Protein AF-A7F224-F1 (afdb_monomer)

Sequence (110 aa):
MTVVEAVKSAIGLSGAPSTTATREQMSEARLPIAYRDGCAGLLIPLNRCRQEEYYLPWKCEQERHSYEKCQYEEFKKRVAKMDELREAKVLALHYIALHWLSSTLLYLAS

Mean predicted aligned error: 8.97 Å

Nearest PDB structures (foldseek):
  8bpx-assembly1_o  TM=9.297E-01  e=6.696E-07  Arabidopsis thaliana
  8bq6-assembly1_o  TM=9.271E-01  e=2.318E-06  Arabidopsis thaliana
  6yj4-assembly1_o  TM=9.072E-01  e=2.034E-06  Yarrowia lipolytica
  8e73-assembly1_B7  TM=8.655E-01  e=4.757E-06  Vigna radiata
  7o71-assembly1_8  TM=9.604E-01  e=2.283E-05  Yarrowia lipolytica

Organism: Sclerotinia sclerotiorum (strain ATCC 18683 / 1980 / Ss-1) (NCBI:txid665079)

Solvent-accessible surface area (backbone atoms only — not comparable to full-atom values): 6279 Å² total; per-residue (Å²): 134,56,71,67,57,55,49,29,50,74,72,70,62,48,94,60,93,41,43,54,52,54,74,66,58,40,56,76,70,64,58,56,80,92,57,73,48,74,40,30,33,35,46,55,59,35,54,50,45,34,62,78,53,73,60,44,86,89,52,62,54,68,41,46,52,53,34,51,50,44,50,52,54,53,47,52,54,51,50,56,51,51,50,55,52,51,54,52,48,51,53,51,53,50,51,52,52,52,52,52,50,52,53,50,53,57,60,75,74,105

pLDDT: mean 89.71, std 12.78, range [45.5, 98.12]

Structure (mmCIF, N/CA/C/O backbone):
data_AF-A7F224-F1
#
_entry.id   AF-A7F224-F1
#
loop_
_atom_site.group_PDB
_atom_site.id
_atom_site.type_symbol
_atom_site.label_atom_id
_atom_site.label_alt_id
_atom_site.label_comp_id
_atom_site.label_asym_id
_atom_site.label_entity_id
_atom_site.label_seq_id
_atom_site.pdbx_PDB_ins_code
_atom_site.Cartn_x
_atom_site.Cartn_y
_atom_site.Cartn_z
_atom_site.occupancy
_atom_site.B_iso_or_equiv
_atom_site.auth_seq_id
_atom_site.auth_comp_id
_atom_site.auth_asym_id
_atom_site.auth_atom_id
_atom_site.pdbx_PDB_model_num
ATOM 1 N N . MET A 1 1 ? 11.421 15.345 24.816 1.00 53.16 1 MET A N 1
ATOM 2 C CA . MET A 1 1 ? 11.261 14.018 24.183 1.00 53.16 1 MET A CA 1
ATOM 3 C C . MET A 1 1 ? 11.907 13.008 25.113 1.00 53.16 1 MET A C 1
ATOM 5 O O . MET A 1 1 ? 13.111 13.090 25.319 1.00 53.16 1 MET A O 1
ATOM 9 N N . THR A 1 2 ? 11.125 12.168 25.788 1.00 75.50 2 THR A N 1
ATOM 10 C CA . THR A 1 2 ? 11.680 11.166 26.710 1.00 75.50 2 THR A CA 1
ATOM 11 C C . THR A 1 2 ? 12.318 10.033 25.905 1.00 75.50 2 THR A C 1
ATOM 13 O O . THR A 1 2 ? 11.895 9.745 24.786 1.00 75.50 2 THR A O 1
ATOM 16 N N . VAL A 1 3 ? 13.335 9.375 26.466 1.00 78.94 3 VAL A N 1
ATOM 17 C CA . VAL A 1 3 ? 14.017 8.226 25.834 1.00 78.94 3 VAL A CA 1
ATOM 18 C C . VAL A 1 3 ? 13.016 7.132 25.432 1.00 78.94 3 VAL A C 1
ATOM 20 O O . VAL A 1 3 ? 13.183 6.479 24.409 1.00 78.94 3 VAL A O 1
ATOM 23 N N . VAL A 1 4 ? 11.917 7.005 26.179 1.00 76.81 4 VAL A N 1
ATOM 24 C CA . VAL A 1 4 ? 10.816 6.076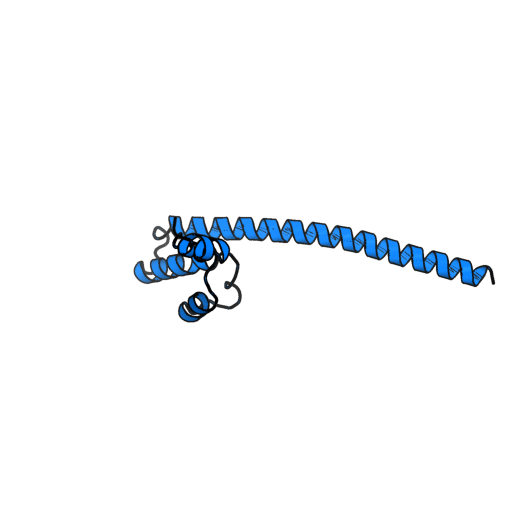 25.893 1.00 76.81 4 VAL A CA 1
ATOM 25 C C . VAL A 1 4 ? 10.108 6.396 24.571 1.00 76.81 4 VAL A C 1
ATOM 27 O O . VAL A 1 4 ? 9.820 5.479 23.808 1.00 76.81 4 VAL A O 1
ATOM 30 N N . GLU A 1 5 ? 9.885 7.673 24.249 1.00 71.50 5 GLU A N 1
ATOM 31 C CA . GLU A 1 5 ? 9.274 8.084 22.974 1.00 71.50 5 GLU A CA 1
ATOM 32 C C . GLU A 1 5 ? 10.237 7.907 21.787 1.00 71.50 5 GLU A C 1
ATOM 34 O O . GLU A 1 5 ? 9.815 7.536 20.693 1.00 71.50 5 GLU A O 1
ATOM 39 N N . ALA A 1 6 ? 11.546 8.082 22.004 1.00 72.06 6 ALA A N 1
ATOM 40 C CA . ALA A 1 6 ? 12.561 7.801 20.986 1.00 72.06 6 ALA A CA 1
ATOM 41 C C . ALA A 1 6 ? 12.660 6.298 20.675 1.00 72.06 6 ALA A C 1
ATOM 43 O O . ALA A 1 6 ? 12.732 5.915 19.510 1.00 72.06 6 ALA A O 1
ATOM 44 N N . VAL A 1 7 ? 12.592 5.448 21.705 1.00 77.31 7 VAL A N 1
ATOM 45 C CA . VAL A 1 7 ? 12.543 3.990 21.544 1.00 77.31 7 VAL A CA 1
ATOM 46 C C . VAL A 1 7 ? 11.242 3.585 20.851 1.00 77.31 7 VAL A C 1
ATOM 48 O O . VAL A 1 7 ? 11.305 2.878 19.854 1.00 77.31 7 VAL A O 1
ATOM 51 N N . LYS A 1 8 ? 10.080 4.118 21.258 1.00 73.12 8 LYS A N 1
ATOM 52 C CA . LYS A 1 8 ? 8.797 3.913 20.555 1.00 73.12 8 LYS A CA 1
ATOM 53 C C . LYS A 1 8 ? 8.876 4.257 19.070 1.00 73.12 8 LYS A C 1
ATOM 55 O O . LYS A 1 8 ? 8.424 3.473 18.246 1.00 73.12 8 LYS A O 1
ATOM 60 N N . SER A 1 9 ? 9.480 5.394 18.731 1.00 63.47 9 SER A N 1
ATOM 61 C CA . SER A 1 9 ? 9.682 5.813 17.342 1.00 63.47 9 SER A CA 1
ATOM 62 C C . SER A 1 9 ? 10.630 4.872 16.583 1.00 63.47 9 SER A C 1
ATOM 64 O O . SER A 1 9 ? 10.334 4.474 15.459 1.00 63.47 9 SER A O 1
ATOM 66 N N . ALA A 1 10 ? 11.725 4.435 17.216 1.00 63.47 10 ALA A N 1
ATOM 67 C CA . ALA A 1 10 ? 12.706 3.527 16.618 1.00 63.47 10 ALA A CA 1
ATOM 68 C C . ALA A 1 10 ? 12.169 2.103 16.377 1.00 63.47 10 ALA A C 1
ATOM 70 O O . ALA A 1 10 ? 12.575 1.473 15.404 1.00 63.47 10 ALA A O 1
ATOM 71 N N . ILE A 1 11 ? 11.242 1.605 17.211 1.00 68.31 11 ILE A N 1
ATOM 72 C CA . ILE A 1 11 ? 10.529 0.334 16.968 1.00 68.31 11 ILE A CA 1
ATOM 73 C C . ILE A 1 11 ? 9.197 0.513 16.211 1.00 68.31 11 ILE A C 1
ATOM 75 O O . ILE A 1 11 ? 8.400 -0.419 16.141 1.00 68.31 11 ILE A O 1
ATOM 79 N N . GLY A 1 12 ? 8.949 1.686 15.612 1.00 55.94 12 GLY A N 1
ATOM 80 C CA . GLY A 1 12 ? 7.782 1.927 14.748 1.00 55.94 12 GLY A CA 1
ATOM 81 C C . GLY A 1 12 ? 6.433 1.971 15.478 1.00 55.94 12 GLY A C 1
ATOM 82 O O . GLY A 1 12 ? 5.383 1.819 14.860 1.00 55.94 12 GLY A O 1
ATOM 83 N N . LEU A 1 13 ? 6.454 2.184 16.793 1.00 59.44 13 LEU A N 1
ATOM 84 C CA . LEU A 1 13 ? 5.309 2.199 17.701 1.00 59.44 13 LEU A CA 1
ATOM 85 C C . LEU A 1 13 ? 4.919 3.646 18.077 1.00 59.44 13 LEU A C 1
ATOM 87 O O . LEU A 1 13 ? 4.630 3.951 19.237 1.00 59.44 13 LEU A O 1
ATOM 91 N N . SER A 1 14 ? 4.971 4.570 17.114 1.00 47.53 14 SER A N 1
ATOM 92 C CA . SER A 1 14 ? 4.479 5.940 17.282 1.00 47.53 14 SER A CA 1
ATOM 93 C C . SER A 1 14 ? 2.975 5.982 16.997 1.00 47.53 14 SER A C 1
ATOM 95 O O . SER A 1 14 ? 2.504 5.442 16.001 1.00 47.53 14 SER A O 1
ATOM 97 N N . GLY A 1 15 ? 2.199 6.618 17.881 1.00 48.75 15 GLY A N 1
ATOM 98 C CA . GLY A 1 15 ? 0.731 6.725 17.806 1.00 48.75 15 GLY A CA 1
ATOM 99 C C . GLY A 1 15 ? 0.185 7.589 16.658 1.00 48.75 15 GLY A C 1
ATOM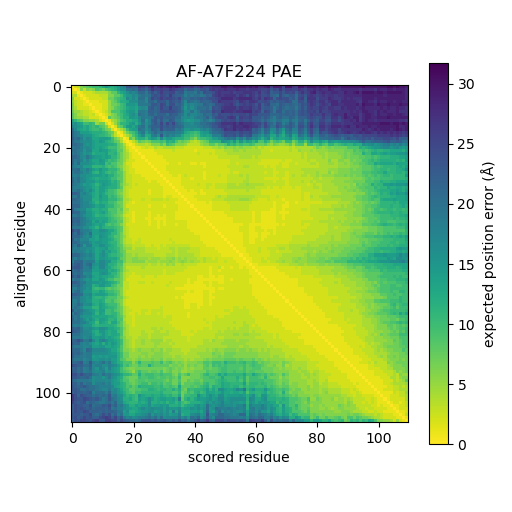 100 O O . GLY A 1 15 ? -0.928 8.097 16.756 1.00 48.75 15 GLY A O 1
ATOM 101 N N . ALA A 1 16 ? 0.961 7.784 15.591 1.00 45.50 16 ALA A N 1
ATOM 102 C CA . ALA A 1 16 ? 0.448 8.246 14.308 1.00 45.50 16 ALA A CA 1
ATOM 103 C C . ALA A 1 16 ? -0.340 7.099 13.640 1.00 45.50 16 ALA A C 1
ATOM 105 O O . ALA A 1 16 ? -0.122 5.937 13.995 1.00 45.50 16 ALA A O 1
ATOM 106 N N . PRO A 1 17 ? -1.231 7.369 12.666 1.00 53.44 17 PRO A N 1
ATOM 107 C CA . PRO A 1 17 ? -1.742 6.327 11.783 1.00 53.44 17 PRO A CA 1
ATOM 108 C C . PRO A 1 17 ? -0.564 5.730 11.004 1.00 53.44 17 PRO A C 1
ATOM 110 O O . PRO A 1 17 ? -0.184 6.196 9.932 1.00 53.44 17 PRO A O 1
ATOM 113 N N . SER A 1 18 ? 0.065 4.725 11.603 1.00 61.19 18 SER A N 1
ATOM 114 C CA . SER A 1 18 ? 1.077 3.908 10.967 1.00 61.19 18 SER A CA 1
ATOM 115 C C . SER A 1 18 ? 0.385 3.110 9.871 1.00 61.19 18 SER A C 1
ATOM 117 O O . SER A 1 18 ? -0.646 2.476 10.108 1.00 61.19 18 SER A O 1
ATOM 119 N N . THR A 1 19 ? 0.926 3.141 8.654 1.00 73.81 19 THR A N 1
ATOM 120 C CA . THR A 1 19 ? 0.400 2.317 7.555 1.00 73.81 19 THR A CA 1
ATOM 121 C C . THR A 1 19 ? 0.494 0.827 7.885 1.00 73.81 19 THR A C 1
ATOM 123 O O . THR A 1 19 ? -0.278 0.025 7.363 1.00 73.81 19 THR A O 1
ATOM 126 N N . THR A 1 20 ? 1.391 0.465 8.804 1.00 82.62 20 THR A N 1
ATOM 127 C CA . THR A 1 20 ? 1.636 -0.895 9.270 1.00 82.62 20 THR A CA 1
ATOM 128 C C . THR A 1 20 ? 0.951 -1.151 10.612 1.00 82.62 20 THR A C 1
ATOM 130 O O . THR A 1 20 ? 1.232 -0.472 11.598 1.00 82.62 20 THR A O 1
ATOM 133 N N . ALA A 1 21 ? 0.092 -2.169 10.663 1.00 90.06 21 ALA A N 1
ATOM 134 C CA . ALA A 1 21 ? -0.479 -2.689 11.905 1.00 90.06 21 ALA A CA 1
ATOM 135 C C . ALA A 1 21 ? 0.421 -3.779 12.509 1.00 90.06 21 ALA A C 1
ATOM 137 O O . ALA A 1 21 ? 1.124 -4.485 11.781 1.00 90.06 21 ALA A O 1
ATOM 138 N N . THR A 1 22 ? 0.365 -3.969 13.829 1.00 92.56 22 THR A N 1
ATOM 139 C CA . THR A 1 22 ? 1.019 -5.122 14.466 1.00 92.56 22 THR A CA 1
ATOM 140 C C . THR A 1 22 ? 0.315 -6.427 14.091 1.00 92.56 22 THR A C 1
ATOM 142 O O . THR A 1 22 ? -0.836 -6.449 13.638 1.00 92.56 22 THR A O 1
ATOM 145 N N . ARG A 1 23 ? 0.995 -7.560 14.292 1.00 91.00 23 ARG A N 1
ATOM 146 C CA . ARG A 1 23 ? 0.435 -8.877 13.961 1.00 91.00 23 ARG A CA 1
ATOM 147 C C . ARG A 1 23 ? -0.813 -9.191 14.786 1.00 91.00 23 ARG A C 1
ATOM 149 O O . ARG A 1 23 ? -1.768 -9.762 14.260 1.00 91.00 23 ARG A O 1
ATOM 156 N N . GLU A 1 24 ? -0.804 -8.788 16.049 1.00 93.56 24 GLU A N 1
ATOM 157 C CA . GLU A 1 24 ? -1.903 -8.943 16.996 1.00 93.56 24 GLU A CA 1
ATOM 158 C C . GLU A 1 24 ? -3.112 -8.119 16.539 1.00 93.56 24 GLU A C 1
ATOM 160 O O . GLU A 1 24 ? -4.201 -8.673 16.412 1.00 93.56 24 GLU A O 1
ATOM 165 N N . GLN A 1 25 ? -2.901 -6.852 16.156 1.00 92.75 25 GLN A N 1
ATOM 166 C CA . GLN A 1 25 ? -3.953 -5.972 15.631 1.00 92.75 25 GLN A CA 1
ATOM 167 C C . GLN A 1 25 ? -4.600 -6.531 14.355 1.00 92.75 25 GLN A C 1
ATOM 169 O O . GLN A 1 25 ? -5.822 -6.533 14.222 1.00 92.75 25 GLN A O 1
ATOM 174 N N . MET A 1 26 ? -3.801 -7.055 13.417 1.00 94.81 26 MET A N 1
ATOM 175 C CA . MET A 1 26 ? -4.327 -7.675 12.191 1.00 94.81 26 MET A CA 1
ATOM 176 C C . MET A 1 26 ? -5.121 -8.958 12.468 1.00 94.81 26 MET A C 1
ATOM 178 O O . MET A 1 26 ? -6.072 -9.271 11.746 1.00 94.81 26 MET A O 1
ATOM 182 N N . SER A 1 27 ? -4.723 -9.715 13.494 1.00 94.75 27 SER A N 1
ATOM 183 C CA . SER A 1 27 ? -5.426 -10.925 13.921 1.00 94.75 27 SER A CA 1
ATOM 184 C C . SER A 1 27 ? -6.754 -10.594 14.600 1.00 94.75 27 SER A C 1
ATOM 186 O O . SER A 1 27 ? -7.771 -11.204 14.275 1.00 94.75 27 SER A O 1
ATOM 188 N N . GLU A 1 28 ? -6.758 -9.608 15.497 1.00 96.00 28 GLU A N 1
ATOM 189 C CA . GLU A 1 28 ? -7.952 -9.122 16.193 1.00 96.00 28 GLU A CA 1
ATOM 190 C C . GLU A 1 28 ? -8.977 -8.537 15.213 1.00 96.00 28 GLU A C 1
ATOM 192 O O . GLU A 1 28 ? -10.160 -8.867 15.279 1.00 96.00 28 GLU A O 1
ATOM 197 N N . ALA A 1 29 ? -8.510 -7.776 14.217 1.00 95.44 29 ALA A N 1
ATOM 198 C CA . ALA A 1 29 ? -9.335 -7.253 13.128 1.00 95.44 29 ALA A CA 1
ATOM 199 C C . ALA A 1 29 ? -9.769 -8.320 12.101 1.00 95.44 29 ALA A C 1
ATOM 201 O O . ALA A 1 29 ? -10.438 -7.993 11.121 1.00 95.44 29 ALA A O 1
ATOM 202 N N . ARG A 1 30 ? -9.386 -9.591 12.301 1.00 95.50 30 ARG A N 1
ATOM 203 C CA . ARG A 1 30 ? -9.729 -10.737 11.441 1.00 95.50 30 ARG A CA 1
ATOM 204 C C . ARG A 1 30 ? -9.413 -10.499 9.959 1.00 95.50 30 ARG A C 1
ATOM 206 O O . ARG A 1 30 ? -10.159 -10.932 9.082 1.00 95.50 30 ARG A O 1
ATOM 213 N N . LEU A 1 31 ? -8.291 -9.838 9.663 1.00 95.50 31 LEU A N 1
ATOM 214 C CA . LEU A 1 31 ? -7.890 -9.596 8.277 1.00 95.50 31 LEU A CA 1
ATOM 215 C C . LEU A 1 31 ? -7.524 -10.921 7.576 1.00 95.50 31 LEU A C 1
ATOM 217 O O . LEU A 1 31 ? -6.742 -11.707 8.138 1.00 95.50 31 LEU A O 1
ATOM 221 N N . PRO A 1 32 ? -8.018 -11.179 6.349 1.00 95.06 32 PRO A N 1
ATOM 222 C CA . PRO A 1 32 ? -7.556 -12.298 5.531 1.00 95.06 32 PRO A CA 1
ATOM 223 C C . PRO A 1 32 ? -6.060 -12.184 5.234 1.00 95.06 32 PRO A C 1
ATOM 225 O O . PRO A 1 32 ? -5.528 -11.080 5.133 1.00 95.06 32 PRO A O 1
ATOM 228 N N . ILE A 1 33 ? -5.381 -13.320 5.052 1.00 93.38 33 ILE A N 1
ATOM 229 C CA . ILE A 1 33 ? -3.917 -13.368 4.890 1.00 93.38 33 ILE A CA 1
ATOM 230 C C . ILE A 1 33 ? -3.404 -12.488 3.742 1.00 93.38 33 ILE A C 1
ATOM 232 O O . ILE A 1 33 ? -2.360 -11.860 3.874 1.00 93.38 33 ILE A O 1
ATOM 236 N N . ALA A 1 34 ? -4.176 -12.380 2.658 1.00 93.56 34 ALA A N 1
ATOM 237 C CA . ALA A 1 34 ? -3.828 -11.586 1.484 1.00 93.56 34 ALA A CA 1
ATOM 238 C C . ALA A 1 34 ? -3.734 -10.074 1.759 1.00 93.56 34 ALA A C 1
ATOM 240 O O . ALA A 1 34 ? -3.069 -9.371 1.011 1.00 93.56 34 ALA A O 1
ATOM 241 N N . TYR A 1 35 ? -4.377 -9.584 2.823 1.00 94.75 35 TYR A N 1
ATOM 242 C CA . TYR A 1 35 ? -4.427 -8.162 3.175 1.00 94.75 35 TYR A CA 1
ATOM 243 C C . TYR A 1 35 ? -3.603 -7.820 4.422 1.00 94.75 35 TYR A C 1
ATOM 245 O O . TYR A 1 35 ? -3.760 -6.747 5.002 1.00 94.75 35 TYR A O 1
ATOM 253 N N . ARG A 1 36 ? -2.744 -8.741 4.871 1.00 94.19 36 ARG A N 1
ATOM 254 C CA . ARG A 1 36 ? -1.797 -8.517 5.974 1.00 94.19 36 ARG A CA 1
ATOM 255 C C . ARG A 1 36 ? -0.474 -7.963 5.443 1.00 94.19 36 ARG A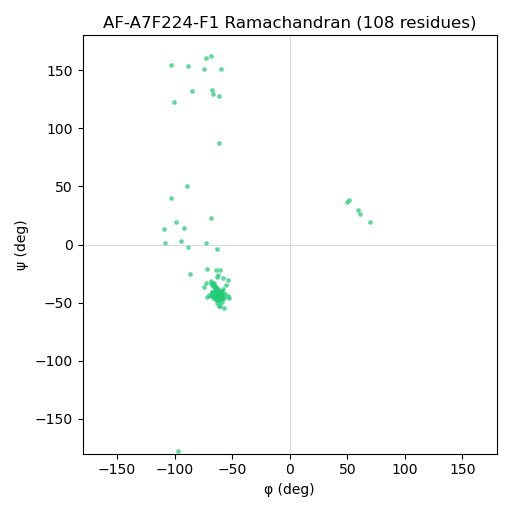 C 1
ATOM 257 O O . ARG A 1 36 ? 0.590 -8.516 5.704 1.00 94.19 36 ARG A O 1
ATOM 264 N N . ASP A 1 37 ? -0.573 -6.919 4.630 1.00 93.31 37 ASP A N 1
ATOM 265 C CA . ASP A 1 37 ? 0.545 -6.239 3.981 1.00 93.31 37 ASP A CA 1
ATOM 266 C C . ASP A 1 37 ? 0.988 -4.992 4.767 1.00 93.31 37 ASP A C 1
ATOM 268 O O . ASP A 1 37 ? 0.457 -4.669 5.834 1.00 93.31 37 ASP A O 1
ATOM 272 N N . GLY A 1 38 ? 1.973 -4.265 4.232 1.00 92.50 38 GLY A N 1
ATOM 273 C CA . GLY A 1 38 ? 2.471 -3.022 4.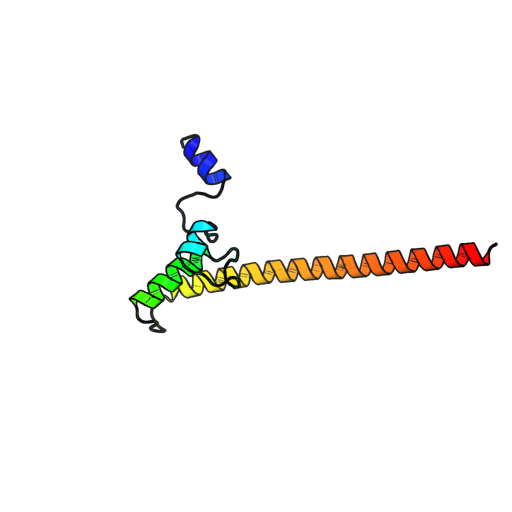828 1.00 92.50 38 GLY A CA 1
ATOM 274 C C . GLY A 1 38 ? 1.444 -1.878 4.900 1.00 92.50 38 GLY A C 1
ATOM 275 O O . GLY A 1 38 ? 1.764 -0.829 5.456 1.00 92.50 38 GLY A O 1
ATOM 276 N N . CYS A 1 39 ? 0.236 -2.073 4.356 1.00 95.94 39 CYS A N 1
ATOM 277 C CA . CYS A 1 39 ? -0.872 -1.117 4.348 1.00 95.94 39 CYS A CA 1
ATOM 278 C C . CYS A 1 39 ? -2.024 -1.524 5.286 1.00 95.94 39 CYS A C 1
ATOM 280 O O . CYS A 1 39 ? -3.035 -0.817 5.365 1.00 95.94 39 CYS A O 1
ATOM 282 N N . ALA A 1 40 ? -1.899 -2.642 6.010 1.00 95.81 40 ALA A N 1
ATOM 283 C CA . ALA A 1 40 ? -2.950 -3.177 6.872 1.00 95.81 40 ALA A CA 1
ATOM 2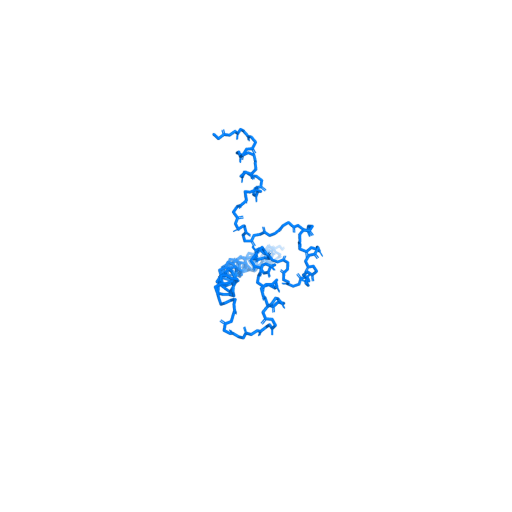84 C C . ALA A 1 40 ? -3.419 -2.195 7.965 1.00 95.81 40 ALA A C 1
ATOM 286 O O . ALA A 1 40 ? -4.588 -2.220 8.350 1.00 95.81 40 ALA A O 1
ATOM 287 N N . GLY A 1 41 ? -2.549 -1.288 8.422 1.00 94.19 41 GLY A N 1
ATOM 288 C CA . GLY A 1 41 ? -2.890 -0.236 9.386 1.00 94.19 41 GLY A CA 1
ATOM 289 C C . GLY A 1 41 ? -3.928 0.760 8.868 1.00 94.19 41 GLY A C 1
ATOM 290 O O . GLY A 1 41 ? -4.715 1.273 9.656 1.00 94.19 41 GLY A O 1
ATOM 291 N N . LEU A 1 42 ? -4.006 0.969 7.549 1.00 95.88 42 LEU A N 1
ATOM 292 C CA . LEU A 1 42 ? -5.048 1.786 6.913 1.00 95.88 42 LEU A CA 1
ATOM 293 C C . LEU A 1 42 ? -6.318 0.979 6.604 1.00 95.88 42 LEU A C 1
ATOM 295 O O . LEU A 1 42 ? -7.412 1.536 6.537 1.00 95.88 42 LEU A O 1
ATOM 299 N N . LEU A 1 43 ? -6.196 -0.339 6.437 1.00 96.19 43 LEU A N 1
ATOM 300 C CA . LEU A 1 43 ? -7.334 -1.203 6.128 1.00 96.19 43 LEU A CA 1
ATOM 301 C C . LEU A 1 43 ? -8.248 -1.436 7.337 1.00 96.19 43 LEU A C 1
ATOM 303 O O . LEU A 1 43 ? -9.465 -1.505 7.180 1.00 96.19 43 LEU A O 1
ATOM 307 N N . ILE A 1 44 ? -7.681 -1.553 8.541 1.00 96.44 44 ILE A N 1
ATOM 308 C CA . ILE A 1 44 ? -8.451 -1.727 9.783 1.00 96.44 44 ILE A CA 1
ATOM 309 C C . ILE A 1 44 ? -9.459 -0.576 9.998 1.00 96.44 44 ILE A C 1
ATOM 311 O O . ILE A 1 44 ? -10.650 -0.873 10.136 1.00 96.44 44 ILE A O 1
ATOM 315 N N . PRO A 1 45 ? -9.061 0.716 9.993 1.00 95.56 45 PRO A N 1
ATOM 316 C CA . PRO A 1 45 ? -10.007 1.821 10.147 1.00 95.56 45 PRO A CA 1
ATOM 317 C C . PRO A 1 45 ? -10.990 1.922 8.974 1.00 95.56 45 PRO A C 1
ATOM 319 O O . PRO A 1 45 ? -12.170 2.177 9.202 1.00 95.56 45 PRO A O 1
ATOM 322 N N . LEU A 1 46 ? -10.559 1.630 7.740 1.00 96.50 46 LEU A N 1
ATOM 323 C CA . LEU A 1 46 ? -11.458 1.577 6.583 1.00 96.50 46 LEU A CA 1
ATOM 324 C C . LEU A 1 46 ? -12.560 0.518 6.754 1.00 96.50 46 LEU A C 1
ATOM 326 O O . LEU A 1 46 ? -13.727 0.784 6.475 1.00 96.50 46 LEU A O 1
ATOM 330 N N . ASN A 1 47 ? -12.212 -0.682 7.222 1.00 96.69 47 ASN A N 1
ATOM 331 C CA . ASN A 1 47 ? -13.185 -1.750 7.449 1.00 96.69 47 ASN A CA 1
ATOM 332 C C . ASN A 1 47 ? -14.143 -1.422 8.596 1.00 96.69 47 ASN A C 1
ATOM 334 O O . ASN A 1 47 ? -15.321 -1.756 8.495 1.00 96.69 47 ASN A O 1
ATOM 338 N N . ARG A 1 48 ? -13.666 -0.736 9.643 1.00 96.12 48 ARG A N 1
ATOM 339 C CA . ARG A 1 48 ? -14.533 -0.216 10.706 1.00 96.12 48 ARG A CA 1
ATOM 340 C C . ARG A 1 48 ? -15.547 0.784 10.143 1.00 96.12 48 ARG A C 1
ATOM 342 O O . ARG A 1 48 ? -16.742 0.562 10.296 1.00 96.12 48 ARG A O 1
ATOM 349 N N . CYS A 1 49 ? -15.082 1.799 9.412 1.00 97.38 49 CYS A N 1
ATOM 350 C CA . CYS A 1 49 ? -15.956 2.803 8.800 1.00 97.38 49 CYS A CA 1
ATOM 351 C C . CYS A 1 49 ? -16.993 2.163 7.858 1.00 97.38 49 CYS A C 1
ATOM 353 O O . CYS A 1 49 ? -18.176 2.481 7.919 1.00 97.38 49 CYS A O 1
ATOM 355 N N . ARG A 1 50 ? -16.583 1.185 7.036 1.00 97.44 50 ARG A N 1
ATOM 356 C CA . ARG A 1 50 ? -17.499 0.442 6.154 1.00 97.44 50 ARG A CA 1
ATOM 357 C C . ARG A 1 50 ? -18.599 -0.293 6.918 1.00 97.44 50 ARG A C 1
ATOM 359 O O . ARG A 1 50 ? -19.728 -0.316 6.447 1.00 97.44 50 ARG A O 1
ATOM 366 N N . GLN A 1 51 ? -18.286 -0.900 8.060 1.00 97.06 51 GLN A N 1
ATOM 367 C CA . GLN A 1 51 ? -19.291 -1.582 8.878 1.00 97.06 51 GLN A CA 1
ATOM 368 C C . GLN A 1 51 ? -20.248 -0.589 9.545 1.00 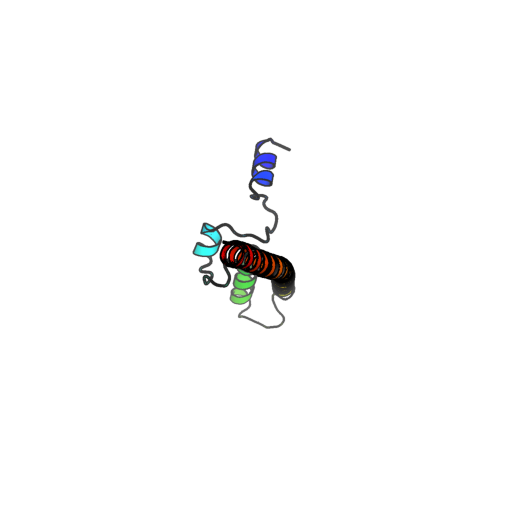97.06 51 GLN A C 1
ATOM 370 O O . GLN A 1 51 ? -21.454 -0.811 9.518 1.00 97.06 51 GLN A O 1
ATOM 375 N N . GLU A 1 52 ? -19.721 0.507 10.097 1.00 97.62 52 GLU A N 1
ATOM 376 C CA . GLU A 1 52 ? -20.510 1.558 10.758 1.00 97.62 52 GLU A CA 1
ATOM 377 C C . GLU A 1 52 ? -21.466 2.266 9.785 1.00 97.62 52 GLU A C 1
ATOM 379 O O . GLU A 1 52 ? -22.614 2.542 10.125 1.00 97.62 52 GLU A O 1
ATOM 384 N N . GLU A 1 53 ? -21.018 2.505 8.553 1.00 97.62 53 GLU A N 1
ATOM 385 C CA . GLU A 1 53 ? -21.769 3.209 7.509 1.00 97.62 53 GLU A CA 1
ATOM 386 C C . GLU A 1 53 ? -22.454 2.246 6.523 1.00 97.62 53 GLU A C 1
ATOM 388 O O . GLU A 1 53 ? -22.780 2.642 5.407 1.00 97.62 53 GLU A O 1
ATOM 393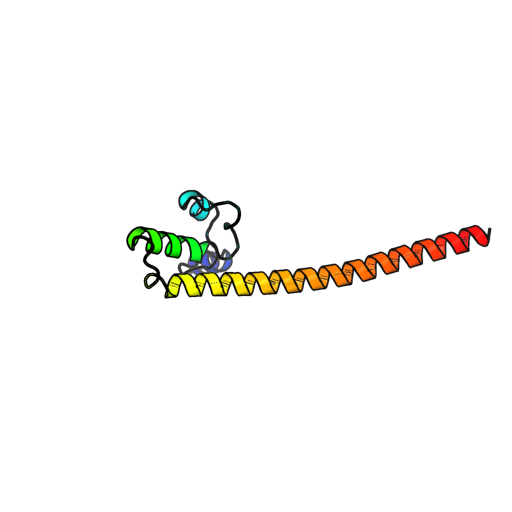 N N . TYR A 1 54 ? -22.646 0.971 6.886 1.00 96.62 54 TYR A N 1
ATOM 394 C CA . TYR A 1 54 ? -23.331 -0.040 6.061 1.00 96.62 54 TYR A CA 1
ATOM 395 C C . TYR A 1 54 ? -22.834 -0.121 4.602 1.00 96.62 54 TYR A C 1
ATOM 397 O O . TYR A 1 54 ? -23.605 -0.373 3.677 1.00 96.62 54 TYR A O 1
ATOM 405 N N . TYR A 1 55 ? -21.530 0.069 4.392 1.00 95.56 55 TYR A N 1
ATOM 406 C CA . TYR A 1 55 ? -20.850 -0.008 3.096 1.00 95.56 55 TYR A CA 1
ATOM 407 C C . TYR A 1 55 ? -21.379 0.981 2.043 1.00 95.56 55 TYR A C 1
ATOM 409 O O . TYR A 1 55 ? -21.292 0.719 0.841 1.00 95.56 55 TYR A O 1
ATOM 417 N N . LEU A 1 56 ? -21.893 2.137 2.471 1.00 95.81 56 LEU A N 1
ATOM 418 C CA . LEU A 1 56 ? -22.343 3.178 1.550 1.00 95.81 56 LEU A CA 1
ATOM 419 C C . LEU A 1 56 ? -21.175 3.699 0.675 1.00 95.81 56 LEU A C 1
ATOM 421 O O . LEU A 1 56 ? -20.149 4.113 1.217 1.00 95.81 56 LEU A O 1
ATOM 425 N N . PRO A 1 57 ? -21.303 3.729 -0.669 1.00 92.56 57 PRO A N 1
ATOM 426 C CA . PRO A 1 57 ? -20.186 4.036 -1.578 1.00 92.56 57 PRO A CA 1
ATOM 427 C C . PRO A 1 57 ? -19.560 5.434 -1.454 1.00 92.56 57 PRO A C 1
ATOM 429 O O . PRO A 1 57 ? -18.394 5.603 -1.812 1.00 92.56 57 PRO A O 1
ATOM 432 N N . TRP A 1 58 ? -20.340 6.412 -0.986 1.00 93.62 58 TRP A N 1
ATOM 433 C CA . TRP A 1 58 ? -19.956 7.820 -0.793 1.00 93.62 58 TRP A CA 1
ATOM 434 C C . TRP A 1 58 ? -19.482 8.122 0.639 1.00 93.62 58 TRP A C 1
ATOM 436 O O . TRP A 1 58 ? -19.224 9.272 0.991 1.00 93.62 58 TRP A O 1
ATOM 446 N N . LYS A 1 59 ? -19.420 7.103 1.501 1.00 96.81 59 LYS A N 1
ATOM 447 C CA . LYS A 1 59 ? -18.869 7.185 2.856 1.00 96.81 59 LYS A CA 1
ATOM 448 C C . LYS A 1 59 ? -17.477 6.557 2.882 1.00 96.81 59 LYS A C 1
ATOM 450 O O . LYS A 1 59 ? -17.154 5.698 2.064 1.00 96.81 59 LYS A O 1
ATOM 455 N N . CYS A 1 60 ? -16.650 6.986 3.836 1.00 96.94 60 CYS A N 1
ATOM 456 C CA . CYS A 1 60 ? -15.287 6.477 4.032 1.00 96.94 60 CYS A CA 1
ATOM 457 C C . CYS A 1 60 ? -14.338 6.697 2.832 1.00 96.94 60 CYS A C 1
ATOM 459 O O . CYS A 1 60 ? -13.411 5.910 2.608 1.00 96.94 60 CYS A O 1
ATOM 461 N N . GLU A 1 61 ? -14.589 7.717 1.998 1.00 96.50 61 GLU A N 1
ATOM 462 C CA . GLU A 1 61 ? -13.801 7.959 0.780 1.00 96.50 61 GLU A CA 1
AT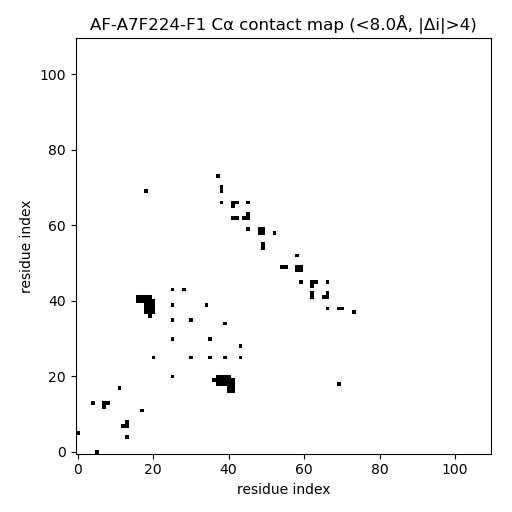OM 463 C C . GLU A 1 61 ? -12.342 8.287 1.095 1.00 96.50 61 GLU A C 1
ATOM 465 O O . GLU A 1 61 ? -11.436 7.813 0.410 1.00 96.50 61 GLU A O 1
ATOM 470 N N . GLN A 1 62 ? -12.104 9.048 2.162 1.00 94.88 62 GLN A N 1
ATOM 471 C CA . GLN A 1 62 ? -10.763 9.460 2.553 1.00 94.88 62 GLN A CA 1
ATOM 472 C C . GLN A 1 62 ? -9.921 8.264 3.009 1.00 94.88 62 GLN A C 1
ATOM 474 O O . GLN A 1 62 ? -8.771 8.110 2.592 1.00 94.88 62 GLN A O 1
ATOM 479 N N . GLU A 1 63 ? -10.495 7.387 3.828 1.00 94.81 63 GLU A N 1
ATOM 480 C CA . GLU A 1 63 ? -9.878 6.148 4.290 1.00 94.81 63 GLU A CA 1
ATOM 481 C C . GLU A 1 63 ? -9.631 5.201 3.113 1.00 94.81 63 GLU A C 1
ATOM 483 O O . GLU A 1 63 ? -8.549 4.617 3.006 1.00 94.81 63 GLU A O 1
ATOM 488 N N . ARG A 1 64 ? -10.598 5.095 2.188 1.00 96.31 64 ARG A N 1
ATOM 489 C CA . ARG A 1 64 ? -10.472 4.281 0.973 1.00 96.31 64 ARG A CA 1
ATOM 490 C C . ARG A 1 64 ? -9.307 4.764 0.117 1.00 96.31 64 ARG A C 1
ATOM 492 O O . ARG A 1 64 ? -8.427 3.970 -0.204 1.00 96.31 64 ARG A O 1
ATOM 499 N N . HIS A 1 65 ? -9.267 6.051 -0.209 1.00 96.75 65 HIS A N 1
ATOM 500 C CA . HIS A 1 65 ? -8.224 6.609 -1.064 1.00 96.75 65 HIS A CA 1
ATOM 501 C C . HIS A 1 65 ? -6.845 6.572 -0.406 1.00 96.75 65 HIS A C 1
ATOM 503 O O . HIS A 1 65 ? -5.846 6.329 -1.082 1.00 96.75 65 HIS A O 1
ATOM 509 N N . SER A 1 66 ? -6.777 6.734 0.916 1.00 95.44 66 SER A N 1
ATOM 510 C CA . SER A 1 66 ? -5.526 6.573 1.662 1.00 95.44 66 SER A CA 1
ATOM 511 C C . SER A 1 66 ? -5.000 5.135 1.571 1.00 95.44 66 SER A C 1
ATOM 513 O O . SER A 1 66 ? -3.818 4.927 1.290 1.00 95.44 66 SER A O 1
ATOM 515 N N . TYR A 1 67 ? -5.875 4.137 1.745 1.00 96.06 67 TYR A N 1
ATOM 516 C CA . TYR A 1 67 ? -5.524 2.721 1.608 1.00 96.06 67 TYR A CA 1
ATOM 517 C C . TYR A 1 67 ? -5.100 2.358 0.175 1.00 96.06 67 TYR A C 1
ATOM 519 O O . TYR A 1 67 ? -4.056 1.736 -0.025 1.00 96.06 67 TYR A O 1
ATOM 527 N N . GLU A 1 68 ? -5.862 2.790 -0.831 1.00 96.88 68 GLU A N 1
ATOM 528 C CA . GLU A 1 68 ? -5.568 2.544 -2.250 1.00 96.88 68 GLU A CA 1
ATOM 529 C C . GLU A 1 68 ? -4.237 3.167 -2.678 1.00 96.88 68 GLU A C 1
ATOM 531 O O . GLU A 1 68 ? -3.445 2.529 -3.375 1.00 96.88 68 GLU A O 1
ATOM 536 N N . LYS A 1 69 ? -3.948 4.390 -2.219 1.00 96.88 69 LYS A N 1
ATOM 537 C CA . LYS A 1 69 ? -2.666 5.048 -2.477 1.00 96.88 69 LYS A CA 1
ATOM 538 C C . LYS A 1 69 ? -1.501 4.250 -1.893 1.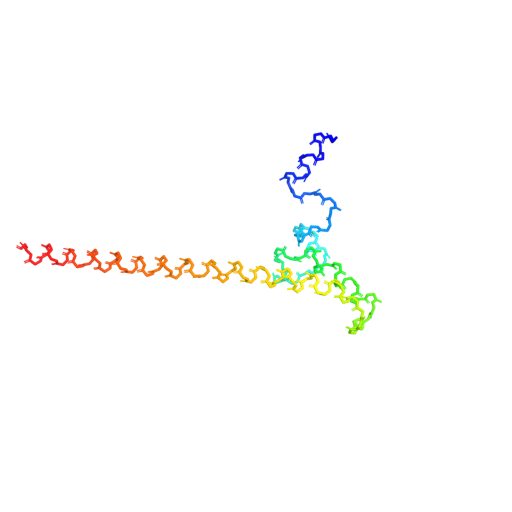00 96.88 69 LYS A C 1
ATOM 540 O O . LYS A 1 69 ? -0.515 4.030 -2.595 1.00 96.88 69 LYS A O 1
ATOM 545 N N . CYS A 1 70 ? -1.626 3.779 -0.651 1.00 96.56 70 CYS A N 1
ATOM 546 C CA . CYS A 1 70 ? -0.608 2.929 -0.033 1.00 96.56 70 CYS A CA 1
ATOM 547 C C . CYS A 1 70 ? -0.371 1.655 -0.857 1.00 96.56 70 CYS A C 1
ATOM 549 O O . CYS A 1 70 ? 0.770 1.323 -1.175 1.00 96.56 70 CYS A O 1
ATOM 551 N N . GLN A 1 71 ? -1.447 0.989 -1.287 1.00 96.44 71 GLN A N 1
ATOM 552 C CA . GLN A 1 71 ? -1.347 -0.223 -2.101 1.00 96.44 71 GLN A CA 1
ATOM 553 C C . GLN A 1 71 ? -0.683 0.018 -3.455 1.00 96.44 71 GLN A C 1
ATOM 555 O O . GLN A 1 71 ? 0.106 -0.806 -3.923 1.00 96.44 71 GLN A O 1
ATOM 560 N N . TYR A 1 72 ? -0.964 1.159 -4.078 1.00 97.31 72 TYR A N 1
ATOM 561 C CA . TYR A 1 72 ? -0.314 1.554 -5.317 1.00 97.31 72 TYR A CA 1
ATOM 562 C C . TYR A 1 72 ? 1.189 1.802 -5.124 1.00 97.31 72 TYR A C 1
ATOM 564 O O . TYR A 1 72 ? 2.010 1.380 -5.940 1.00 97.31 72 TYR A O 1
ATOM 572 N N . GLU A 1 73 ? 1.579 2.455 -4.031 1.00 96.44 73 GLU A N 1
ATOM 573 C CA . GLU A 1 73 ? 2.987 2.676 -3.697 1.00 96.44 73 GLU A CA 1
ATOM 574 C C . GLU A 1 73 ? 3.724 1.363 -3.404 1.00 96.44 73 GLU A C 1
ATOM 576 O O . GLU A 1 73 ? 4.812 1.147 -3.938 1.00 96.44 73 GLU A O 1
ATOM 581 N N . GLU A 1 74 ? 3.116 0.453 -2.644 1.00 94.81 74 GLU A N 1
ATOM 582 C CA . GLU A 1 74 ? 3.634 -0.899 -2.407 1.00 94.81 74 GLU A CA 1
ATOM 583 C C . GLU A 1 74 ? 3.756 -1.713 -3.703 1.00 94.81 74 GLU A C 1
ATOM 585 O O . GLU A 1 74 ? 4.759 -2.395 -3.927 1.00 94.81 74 GLU A O 1
ATOM 590 N N . PHE A 1 75 ? 2.778 -1.610 -4.606 1.00 96.38 75 PHE A N 1
ATOM 591 C CA . PHE A 1 75 ? 2.850 -2.246 -5.918 1.00 96.38 75 PHE A CA 1
ATOM 592 C C . PHE A 1 75 ? 4.052 -1.745 -6.727 1.00 96.38 75 PHE A C 1
ATOM 594 O O . PHE A 1 75 ? 4.813 -2.564 -7.241 1.00 96.38 75 PHE A O 1
ATOM 601 N N . LYS A 1 76 ? 4.286 -0.427 -6.781 1.00 97.69 76 LYS A N 1
ATOM 602 C CA . LYS A 1 76 ? 5.454 0.142 -7.476 1.00 97.69 76 LYS A CA 1
ATOM 603 C C . LYS A 1 76 ? 6.776 -0.381 -6.913 1.00 97.69 76 LYS A C 1
ATOM 605 O O . LYS A 1 76 ? 7.672 -0.703 -7.688 1.00 97.69 76 LYS A O 1
ATOM 610 N N . LYS A 1 77 ? 6.892 -0.528 -5.587 1.00 95.81 77 LYS A N 1
ATOM 611 C CA . LYS A 1 77 ? 8.082 -1.135 -4.963 1.00 95.81 77 LYS A CA 1
ATOM 612 C C . LYS A 1 77 ? 8.277 -2.585 -5.412 1.00 95.81 77 LYS A C 1
ATOM 614 O O . LYS A 1 77 ? 9.394 -2.982 -5.730 1.00 95.81 77 LYS A O 1
ATOM 619 N N . ARG A 1 78 ? 7.199 -3.376 -5.482 1.00 96.19 78 ARG A N 1
ATOM 620 C CA . ARG A 1 78 ? 7.259 -4.768 -5.965 1.00 96.19 78 ARG A CA 1
ATOM 621 C C . ARG A 1 78 ? 7.633 -4.861 -7.444 1.00 96.19 78 ARG A C 1
ATOM 623 O O . ARG A 1 78 ? 8.373 -5.770 -7.806 1.00 96.19 78 ARG A O 1
ATOM 630 N N . VAL A 1 79 ? 7.161 -3.934 -8.279 1.00 98.12 79 VAL A N 1
ATOM 631 C CA . VAL A 1 79 ? 7.554 -3.852 -9.696 1.00 98.12 79 VAL A CA 1
ATOM 632 C C . VAL A 1 79 ? 9.046 -3.554 -9.819 1.00 98.12 79 VAL A C 1
ATOM 634 O O . VAL A 1 79 ? 9.751 -4.330 -10.456 1.00 98.12 79 VAL A O 1
ATOM 637 N N . ALA A 1 80 ? 9.545 -2.529 -9.121 1.00 97.88 80 ALA A N 1
ATOM 638 C CA . ALA A 1 80 ? 10.974 -2.211 -9.111 1.00 97.88 80 ALA A CA 1
ATOM 639 C C . ALA A 1 80 ? 11.820 -3.413 -8.659 1.00 97.88 80 ALA A C 1
ATOM 641 O O . ALA A 1 80 ? 12.808 -3.761 -9.302 1.00 97.88 80 ALA A O 1
ATOM 642 N N . LYS A 1 81 ? 11.378 -4.130 -7.615 1.00 97.12 81 LYS A N 1
ATOM 643 C CA . LYS A 1 81 ? 12.079 -5.332 -7.156 1.00 97.12 81 LYS A CA 1
ATOM 644 C C . LYS A 1 81 ? 12.067 -6.462 -8.186 1.00 97.12 81 LYS A C 1
ATOM 646 O O . LYS A 1 81 ? 13.046 -7.194 -8.315 1.00 97.12 81 LYS A O 1
ATOM 651 N N . MET A 1 82 ? 10.962 -6.632 -8.904 1.00 96.94 82 MET A N 1
ATOM 652 C CA . MET A 1 82 ? 10.863 -7.616 -9.980 1.00 96.94 82 MET A CA 1
ATOM 653 C C . MET A 1 82 ? 11.804 -7.294 -11.140 1.00 96.94 82 MET A C 1
ATOM 655 O O . MET A 1 82 ? 12.374 -8.221 -11.712 1.00 96.94 82 MET A O 1
ATOM 659 N N . ASP A 1 83 ? 11.990 -6.018 -11.468 1.00 97.94 83 ASP A N 1
ATOM 660 C CA . ASP A 1 83 ? 12.911 -5.600 -12.522 1.00 97.94 83 ASP A CA 1
ATOM 661 C C . ASP A 1 83 ? 14.373 -5.849 -12.117 1.00 97.94 83 ASP A C 1
ATOM 663 O O . ASP A 1 83 ? 15.096 -6.505 -12.868 1.00 97.94 83 ASP A O 1
ATOM 667 N N . GLU A 1 84 ? 14.763 -5.516 -10.878 1.00 97.25 84 GLU A N 1
ATOM 668 C CA . GLU A 1 84 ? 16.079 -5.886 -10.321 1.00 97.25 84 GLU A CA 1
ATOM 669 C C . GLU A 1 84 ? 16.347 -7.402 -10.414 1.00 97.25 84 GLU A C 1
ATOM 671 O O . GLU A 1 84 ? 17.429 -7.847 -10.800 1.00 97.25 84 GLU A O 1
ATOM 676 N N . LEU A 1 85 ? 15.352 -8.228 -10.064 1.00 97.38 85 LEU A N 1
ATOM 677 C CA . LEU A 1 85 ? 15.481 -9.688 -10.107 1.00 97.38 85 LEU A CA 1
ATOM 678 C C . LEU A 1 85 ? 15.577 -10.228 -11.539 1.00 97.38 85 LEU A C 1
ATOM 680 O O . LEU A 1 85 ? 16.256 -11.231 -11.771 1.00 97.38 85 LEU A O 1
ATOM 684 N N . ARG A 1 86 ? 14.910 -9.590 -12.506 1.00 97.12 86 ARG A N 1
ATOM 685 C CA . ARG A 1 86 ? 15.009 -9.956 -13.926 1.00 97.12 86 ARG A CA 1
ATOM 686 C C . ARG A 1 86 ? 16.404 -9.669 -14.468 1.00 97.12 86 ARG A C 1
ATOM 688 O O . ARG A 1 86 ? 16.968 -10.542 -15.124 1.00 97.12 86 ARG A O 1
ATOM 695 N N . GLU A 1 87 ? 16.975 -8.511 -14.153 1.00 97.06 87 GLU A N 1
ATOM 696 C CA . GLU A 1 87 ? 18.346 -8.159 -14.538 1.00 97.06 87 GLU A CA 1
ATOM 697 C C . GLU A 1 87 ? 19.360 -9.128 -13.923 1.00 97.06 87 GLU A C 1
ATOM 699 O O . GLU A 1 87 ? 20.172 -9.720 -14.637 1.00 97.06 87 GLU A O 1
ATOM 704 N N . ALA A 1 88 ? 19.244 -9.393 -12.618 1.00 96.81 88 ALA A N 1
ATOM 705 C CA . ALA A 1 88 ? 20.085 -10.367 -11.930 1.00 96.81 88 ALA A CA 1
ATOM 706 C C . ALA A 1 88 ? 19.968 -11.771 -12.547 1.00 96.81 88 ALA A C 1
ATOM 708 O O . ALA A 1 88 ? 20.970 -12.472 -12.692 1.00 96.81 88 ALA A O 1
ATOM 709 N N . LYS A 1 89 ? 18.764 -12.182 -12.968 1.00 97.31 89 LYS A N 1
ATOM 710 C CA . LYS A 1 89 ? 18.550 -13.459 -13.659 1.00 97.31 89 LYS A CA 1
ATOM 711 C C . LYS A 1 89 ? 19.260 -13.504 -15.012 1.00 97.31 89 LYS A C 1
ATOM 713 O O . LYS A 1 89 ? 19.851 -14.531 -15.331 1.00 97.31 89 LYS A O 1
ATOM 718 N N . VAL A 1 90 ? 19.218 -12.428 -15.800 1.00 97.06 90 VAL A N 1
ATOM 719 C CA . VAL A 1 90 ? 19.937 -12.356 -17.085 1.00 97.06 90 VAL A CA 1
ATOM 720 C C . VAL A 1 90 ? 21.442 -12.469 -16.858 1.00 97.06 90 VAL A C 1
ATOM 722 O O . VAL A 1 90 ? 22.094 -13.270 -17.526 1.00 97.06 90 VAL A O 1
ATOM 725 N N . LEU A 1 91 ? 21.982 -11.743 -15.876 1.00 95.81 91 LEU A N 1
ATOM 726 C CA . LEU A 1 91 ? 23.398 -11.826 -15.510 1.00 95.81 91 LEU A CA 1
ATOM 727 C C . LEU A 1 91 ? 23.785 -13.234 -15.045 1.00 95.81 91 LEU A C 1
ATOM 729 O O . LEU A 1 91 ? 24.798 -13.767 -15.491 1.00 95.81 91 LEU A O 1
ATOM 733 N N . ALA A 1 92 ? 22.962 -13.869 -14.207 1.00 96.50 92 ALA A N 1
ATOM 734 C CA . ALA A 1 92 ? 23.196 -15.232 -13.741 1.00 96.50 92 ALA A CA 1
ATOM 735 C C . ALA A 1 92 ? 23.173 -16.248 -14.894 1.00 96.50 92 ALA A C 1
ATOM 737 O O . ALA A 1 92 ? 24.048 -17.105 -14.972 1.00 96.50 92 ALA A O 1
ATOM 738 N N . LEU A 1 93 ? 22.214 -16.137 -15.819 1.00 96.19 93 LEU A N 1
ATOM 739 C CA . LEU A 1 93 ? 22.148 -16.998 -17.003 1.00 96.19 93 LEU A CA 1
ATOM 740 C C . LEU A 1 93 ? 23.362 -16.801 -17.915 1.00 96.19 93 LEU A C 1
ATOM 742 O O . LEU A 1 93 ? 23.923 -17.783 -18.398 1.00 96.19 93 LEU A O 1
ATOM 746 N N . HIS A 1 94 ? 23.793 -15.555 -18.112 1.00 96.31 94 HIS A N 1
ATOM 747 C CA . HIS A 1 94 ? 24.990 -15.249 -18.888 1.00 96.31 94 HIS A CA 1
ATOM 748 C C . HIS A 1 94 ? 26.235 -15.855 -18.223 1.00 96.31 94 HIS A C 1
ATOM 750 O O . HIS A 1 94 ? 27.009 -16.550 -18.878 1.00 96.31 94 HIS A O 1
ATOM 756 N N . TYR A 1 95 ? 26.399 -15.662 -16.913 1.00 95.81 95 TYR A N 1
ATOM 757 C CA . TYR A 1 95 ? 27.499 -16.244 -16.146 1.00 95.81 95 TYR A CA 1
ATOM 758 C C . TYR A 1 95 ? 27.533 -17.774 -16.257 1.00 95.81 95 TYR A C 1
ATOM 760 O O . TYR A 1 95 ? 28.586 -18.349 -16.533 1.00 95.81 95 TYR A O 1
ATOM 768 N N . ILE A 1 96 ? 26.378 -18.433 -16.112 1.00 96.50 96 ILE A N 1
ATOM 769 C CA . ILE A 1 96 ? 26.260 -19.884 -16.284 1.00 96.50 96 ILE A CA 1
ATOM 770 C C . ILE A 1 96 ? 26.701 -20.278 -17.701 1.00 96.50 96 ILE A C 1
ATOM 772 O O . ILE A 1 96 ? 27.550 -21.153 -17.843 1.00 96.50 96 ILE A O 1
ATOM 776 N N . ALA A 1 97 ? 26.202 -19.617 -18.748 1.00 96.06 97 ALA A N 1
ATOM 777 C CA . ALA A 1 97 ? 26.577 -19.928 -20.130 1.00 96.06 97 ALA A CA 1
ATOM 778 C C . ALA A 1 97 ? 28.091 -19.791 -20.384 1.00 96.06 97 ALA A C 1
ATOM 780 O O . ALA A 1 97 ? 28.696 -20.684 -20.979 1.00 96.06 97 ALA A O 1
ATOM 781 N N . LEU A 1 98 ? 28.718 -18.719 -19.884 1.00 95.00 98 LEU A N 1
ATOM 782 C CA . LEU A 1 98 ? 30.170 -18.515 -19.964 1.00 95.00 98 LEU A CA 1
ATOM 783 C C . LEU A 1 98 ? 30.945 -19.633 -19.259 1.00 95.00 98 LEU A C 1
ATOM 785 O O . LEU A 1 98 ? 31.931 -20.129 -19.801 1.00 95.00 98 LEU A O 1
ATOM 789 N N . HIS A 1 99 ? 30.488 -20.056 -18.079 1.00 95.69 99 HIS A N 1
ATOM 790 C CA . HIS A 1 99 ? 31.111 -21.143 -17.327 1.00 95.69 99 HIS A CA 1
ATOM 791 C C . HIS A 1 99 ? 31.027 -22.495 -18.060 1.00 95.69 99 HIS A C 1
ATOM 793 O O . HIS A 1 99 ? 31.978 -23.279 -18.048 1.00 95.69 99 HIS A O 1
ATOM 799 N N . TRP A 1 100 ? 29.904 -22.786 -18.724 1.00 95.56 100 TRP A N 1
ATOM 800 C CA . TRP A 1 100 ? 29.761 -23.991 -19.552 1.00 95.56 100 TRP A CA 1
ATOM 801 C C . TRP A 1 100 ? 30.663 -23.946 -20.789 1.00 95.56 100 TRP A C 1
ATOM 803 O O . TRP A 1 100 ? 31.314 -24.943 -21.109 1.00 95.56 100 TRP A O 1
ATOM 813 N N . LEU A 1 101 ? 30.752 -22.795 -21.460 1.00 95.75 101 LEU A N 1
ATOM 814 C CA . LEU A 1 101 ? 31.625 -22.605 -22.621 1.00 95.75 101 LEU A CA 1
ATOM 815 C C . LEU A 1 101 ? 33.101 -22.800 -22.265 1.00 95.75 101 LEU A C 1
ATOM 817 O O . LEU A 1 101 ? 33.798 -23.538 -22.958 1.00 95.75 101 LEU A O 1
ATOM 821 N N . SER A 1 102 ? 33.574 -22.194 -21.172 1.00 93.06 102 SER A N 1
ATOM 822 C CA . SER A 1 102 ? 34.966 -22.348 -20.736 1.00 93.06 102 SER A CA 1
ATOM 823 C C . SER A 1 102 ? 35.285 -23.799 -20.371 1.00 93.06 102 SER A C 1
ATOM 825 O O . SER A 1 102 ? 36.287 -24.337 -20.834 1.00 93.06 102 SER A O 1
ATOM 827 N N . SER A 1 103 ? 34.398 -24.467 -19.629 1.00 92.06 103 SER A N 1
ATOM 828 C CA . SER A 1 103 ? 34.562 -25.880 -19.257 1.00 92.06 103 SER A CA 1
ATOM 829 C C . SER A 1 103 ? 34.604 -26.802 -20.485 1.00 92.06 103 SER A C 1
ATOM 831 O O . SER A 1 103 ? 35.418 -27.720 -20.544 1.00 92.06 103 SER A O 1
ATOM 833 N N . THR A 1 104 ? 33.770 -26.532 -21.496 1.00 93.25 104 THR A N 1
ATOM 834 C CA . THR A 1 104 ? 33.753 -27.296 -22.758 1.00 93.25 104 THR A CA 1
ATOM 835 C C . THR A 1 104 ? 35.039 -27.083 -23.562 1.00 93.25 104 THR A C 1
ATOM 837 O O . THR A 1 104 ? 35.593 -28.038 -24.100 1.00 93.25 104 THR A O 1
ATOM 840 N N . LEU A 1 105 ? 35.550 -25.847 -23.611 1.00 92.19 105 LEU A N 1
ATOM 841 C CA . LEU A 1 105 ? 36.826 -25.526 -24.261 1.00 92.19 105 LEU A CA 1
ATOM 842 C C . LEU A 1 105 ? 38.007 -26.236 -23.586 1.00 92.19 105 LEU A C 1
ATOM 844 O O . LEU A 1 105 ? 38.859 -26.781 -24.280 1.00 92.19 105 LEU A O 1
ATOM 848 N N . LEU A 1 106 ? 38.036 -26.271 -22.249 1.00 89.19 106 LEU A N 1
ATOM 849 C CA . LEU A 1 106 ? 39.038 -27.015 -21.477 1.00 89.19 106 LEU A CA 1
ATOM 850 C C . LEU A 1 106 ? 38.995 -28.522 -21.773 1.00 89.19 106 LEU A C 1
ATOM 852 O O . LEU A 1 106 ? 40.047 -29.138 -21.932 1.00 89.19 106 LEU A O 1
ATOM 856 N N . TYR A 1 107 ? 37.796 -29.102 -21.888 1.00 88.62 107 TYR A N 1
ATOM 857 C CA . TYR A 1 107 ? 37.629 -30.518 -22.227 1.00 88.62 107 TYR A CA 1
ATOM 858 C C . TYR A 1 107 ? 38.114 -30.843 -23.647 1.00 88.62 107 TYR A C 1
ATOM 860 O O . TYR A 1 107 ? 38.766 -31.857 -23.842 1.00 88.62 107 TYR A O 1
ATOM 868 N N . LEU A 1 108 ? 37.838 -29.978 -24.629 1.00 90.25 108 LEU A N 1
ATOM 869 C CA . LEU A 1 108 ? 38.284 -30.160 -26.019 1.00 90.25 108 LEU A CA 1
ATOM 870 C C . LEU A 1 108 ? 39.792 -29.935 -26.224 1.00 90.25 108 LEU A C 1
ATOM 872 O O . LEU A 1 108 ? 40.335 -30.374 -27.234 1.00 90.25 108 LEU A O 1
ATOM 876 N N . ALA A 1 109 ? 40.454 -29.219 -25.313 1.00 89.19 109 ALA A N 1
ATOM 877 C CA . ALA A 1 109 ? 41.896 -28.974 -25.354 1.00 89.19 109 ALA A CA 1
ATOM 878 C C . ALA A 1 109 ? 42.732 -30.067 -24.653 1.00 89.19 109 ALA A C 1
ATOM 880 O O . ALA A 1 109 ? 43.960 -29.959 -24.642 1.00 89.19 109 ALA A O 1
ATOM 881 N N . SER A 1 110 ? 42.080 -31.074 -24.057 1.00 79.56 110 SER A N 1
ATOM 882 C CA . SER A 1 110 ? 42.699 -32.241 -23.403 1.00 79.56 110 SER A CA 1
ATOM 883 C C . SER A 1 110 ? 42.625 -33.471 -24.303 1.00 79.56 110 SER A C 1
ATOM 885 O O . SER A 1 110 ? 43.608 -34.243 -24.306 1.00 79.56 110 SER A O 1
#

Secondary structure (DSSP, 8-state):
--HHHHHHHHTT--SS--SSPPHHHHHHTT--GGG-STTHHHHHHHHHHHHHTTT-TTSSHHHHHHHHHHHHHHHHHHHHHHHHHHHHHHHHHHHHHHHHHHHHHHHHT-

Radius of gyration: 23.83 Å; Cα contacts (8 Å, |Δi|>4): 55; chains: 1; bounding box: 66×46×53 Å

InterPro domains:
  IPR008698 NADH dehydrogenase [ubiquinone] 1 beta subcomplex subunit 7, NDUB7 [PF05676] (21-82)
  IPR008698 NADH dehydrogenase [ubiquinone] 1 beta subcomplex subunit 7, NDUB7 [PTHR20900] (20-90)

Foldseek 3Di:
DDVVVVVCVVVVNDPDLQLADDPVLCVVLVPDPVLNDSRVSLVSVLVVFCVVVVNDPPTSVVSVVSSVVVVVVVVVVVVVVVVVVVVVVVVVVVVVVVVVVVVVVVVVVD